Protein AF-A0A7V2P4Y3-F1 (afdb_monomer)

Mean predicted aligned error: 6.08 Å

Secondary structure (DSSP, 8-state):
------STTHHHHHHHHHHHHTTTTS-HHHHHHHHHHHHSTT---HHHHHHHHHHH---

Foldseek 3Di:
DDDPPDLPCPLVVLVVCCVVPNCVSDDQLSVQQNVVCVVDPPDRCSVVSVVCCVVVVDD

Solvent-accessible surface area (backbone atoms only — not comparable to full-atom values): 3657 Å² total; per-residue (Å²): 128,85,77,80,82,52,79,76,61,42,69,56,53,52,51,52,45,40,75,74,48,47,68,84,74,48,54,74,43,56,51,44,19,52,58,46,44,75,79,36,83,95,56,89,34,60,69,58,17,48,50,47,43,71,72,64,72,66,134

Nearest PDB structures (foldseek):
  3j9u-assembly1_C  TM=7.039E-01  e=9.089E+00  Saccharomyces cerevisiae
  1jeq-assembly1_A  TM=3.893E-01  e=7.581E+00  Homo sapiens

Structure (mmCIF, N/CA/C/O backbone):
data_AF-A0A7V2P4Y3-F1
#
_entry.id   AF-A0A7V2P4Y3-F1
#
loop_
_atom_site.group_PDB
_atom_site.id
_atom_site.type_symbol
_atom_site.label_atom_id
_atom_site.label_alt_id
_atom_site.label_comp_id
_atom_site.label_asym_id
_atom_site.label_entity_id
_atom_site.label_seq_id
_atom_site.pdbx_PDB_ins_code
_atom_site.Cartn_x
_atom_site.Cartn_y
_atom_site.Cartn_z
_atom_site.occupancy
_atom_site.B_iso_or_equiv
_atom_site.auth_seq_id
_atom_site.auth_comp_id
_atom_site.auth_asym_id
_atom_site.auth_atom_id
_atom_site.pdbx_PDB_model_num
ATOM 1 N N . MET A 1 1 ? 15.428 3.658 7.544 1.00 47.81 1 MET A N 1
ATOM 2 C CA . MET A 1 1 ? 15.629 2.952 6.260 1.00 47.81 1 MET A CA 1
ATOM 3 C C . MET A 1 1 ? 15.504 3.986 5.159 1.00 47.81 1 MET A C 1
ATOM 5 O O . MET A 1 1 ? 14.539 4.743 5.227 1.00 47.81 1 MET A O 1
ATOM 9 N N . PRO A 1 2 ? 16.500 4.141 4.269 1.00 44.31 2 PRO A N 1
ATOM 10 C CA . PRO A 1 2 ? 16.566 5.300 3.391 1.00 44.31 2 PRO A CA 1
ATOM 11 C C . PRO A 1 2 ? 15.344 5.278 2.475 1.00 44.31 2 PRO A C 1
ATOM 13 O O . PRO A 1 2 ? 15.040 4.261 1.851 1.00 44.31 2 PRO A O 1
ATOM 16 N N . ALA A 1 3 ? 14.596 6.379 2.487 1.00 52.09 3 ALA A N 1
ATOM 17 C CA . ALA A 1 3 ? 13.464 6.574 1.608 1.00 52.09 3 ALA A CA 1
ATOM 18 C C . ALA A 1 3 ? 13.994 6.523 0.176 1.00 52.09 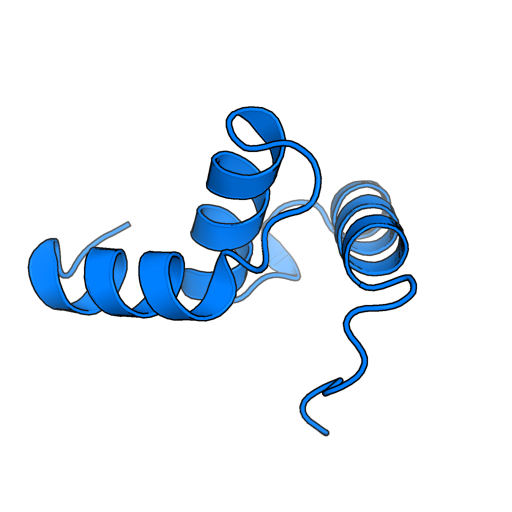3 ALA A C 1
ATOM 20 O O . ALA A 1 3 ? 14.779 7.366 -0.242 1.00 52.09 3 ALA A O 1
ATOM 21 N N . ASP A 1 4 ? 13.609 5.483 -0.545 1.00 55.94 4 ASP A N 1
ATOM 22 C CA . ASP A 1 4 ? 13.960 5.314 -1.942 1.00 55.94 4 ASP A CA 1
ATOM 23 C C . ASP A 1 4 ? 13.180 6.359 -2.757 1.00 55.94 4 ASP A C 1
ATOM 25 O O . ASP A 1 4 ? 11.999 6.193 -3.066 1.00 55.94 4 ASP A O 1
ATOM 29 N N . GLU A 1 5 ? 13.816 7.511 -2.963 1.00 57.91 5 GLU A N 1
ATOM 30 C CA . GLU A 1 5 ? 13.247 8.731 -3.551 1.00 57.91 5 GLU A CA 1
ATOM 31 C C . GLU A 1 5 ? 13.183 8.693 -5.085 1.00 57.91 5 GLU A C 1
ATOM 33 O O . GLU A 1 5 ? 12.673 9.620 -5.718 1.00 57.91 5 GLU A O 1
ATOM 38 N N . THR A 1 6 ? 13.646 7.608 -5.713 1.00 63.22 6 THR A N 1
ATOM 39 C CA . THR A 1 6 ? 13.647 7.490 -7.173 1.00 63.22 6 THR A CA 1
ATOM 40 C C . THR A 1 6 ? 12.377 6.801 -7.675 1.00 63.22 6 THR A C 1
ATOM 42 O O . THR A 1 6 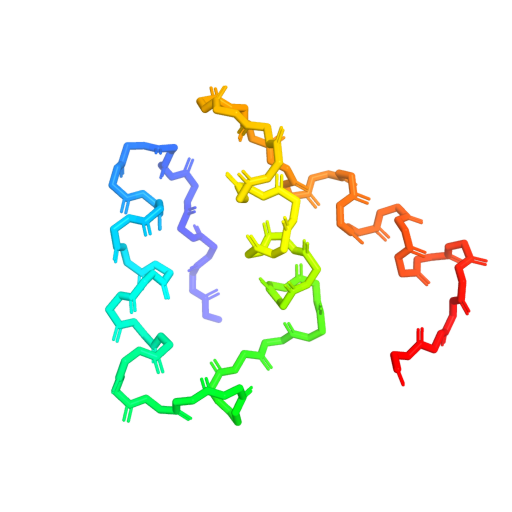? 12.142 5.615 -7.441 1.00 63.22 6 THR A O 1
ATOM 45 N N . LYS A 1 7 ? 11.543 7.546 -8.420 1.00 65.38 7 LYS A N 1
ATOM 46 C CA . LYS A 1 7 ? 10.333 7.016 -9.091 1.00 65.38 7 LYS A CA 1
ATOM 47 C C . LYS A 1 7 ? 10.660 5.868 -10.050 1.00 65.38 7 LYS A C 1
ATOM 49 O O . LYS A 1 7 ? 9.829 4.991 -10.299 1.00 65.38 7 LYS A O 1
ATOM 54 N N . GLU A 1 8 ? 11.872 5.876 -10.595 1.00 69.56 8 GLU A N 1
ATOM 55 C CA . GLU A 1 8 ? 12.347 4.882 -11.542 1.00 69.56 8 GLU A CA 1
ATOM 56 C C . GLU A 1 8 ? 12.645 3.549 -10.839 1.00 69.56 8 GLU A C 1
ATOM 58 O O . GLU A 1 8 ? 13.369 3.458 -9.847 1.00 69.56 8 GLU A O 1
ATOM 63 N N . GLY A 1 9 ? 11.992 2.488 -11.310 1.00 77.69 9 GLY A N 1
ATOM 64 C CA . GLY A 1 9 ? 12.098 1.153 -10.721 1.00 77.69 9 GLY A CA 1
ATOM 65 C C . GLY A 1 9 ? 11.347 0.949 -9.398 1.00 77.69 9 GLY A C 1
ATOM 66 O O . GLY A 1 9 ? 11.280 -0.190 -8.945 1.00 77.69 9 GLY A O 1
ATOM 67 N N . HIS A 1 10 ? 10.717 1.976 -8.814 1.00 80.94 10 HIS A N 1
ATOM 68 C CA . HIS A 1 10 ? 9.966 1.853 -7.555 1.00 80.94 10 HIS A CA 1
ATOM 69 C C . HIS A 1 10 ? 8.904 0.743 -7.619 1.00 80.94 10 HIS A C 1
ATOM 71 O O . HIS A 1 10 ? 8.894 -0.169 -6.797 1.00 80.94 10 HIS A O 1
ATOM 77 N N . ARG A 1 11 ? 8.088 0.731 -8.684 1.00 80.25 11 ARG A N 1
ATOM 78 C CA . ARG A 1 11 ? 7.078 -0.317 -8.924 1.00 80.25 11 ARG A CA 1
ATOM 79 C C . ARG A 1 11 ? 7.691 -1.718 -9.017 1.00 80.25 11 ARG A C 1
ATOM 81 O O . ARG A 1 11 ? 7.091 -2.680 -8.546 1.00 80.25 11 ARG A O 1
ATOM 88 N N . LYS A 1 12 ? 8.863 -1.840 -9.648 1.00 84.12 12 LYS A N 1
ATOM 89 C CA . LYS A 1 12 ? 9.566 -3.121 -9.789 1.00 84.12 12 LYS A CA 1
ATOM 90 C C . LYS A 1 12 ? 9.996 -3.632 -8.413 1.00 84.12 12 LYS A C 1
ATOM 92 O O . LYS A 1 12 ? 9.674 -4.765 -8.080 1.00 84.12 12 LYS A O 1
ATOM 97 N N . ARG A 1 13 ? 10.599 -2.765 -7.594 1.00 85.62 13 ARG A N 1
ATOM 98 C CA . ARG A 1 13 ? 11.031 -3.085 -6.225 1.00 85.62 13 ARG A CA 1
ATOM 99 C C . ARG A 1 13 ? 9.855 -3.434 -5.311 1.00 85.62 13 ARG A C 1
ATOM 101 O O . ARG A 1 13 ? 9.944 -4.395 -4.555 1.00 85.62 13 A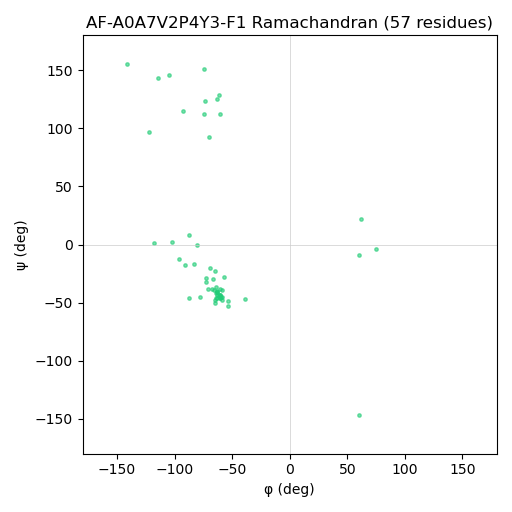RG A O 1
ATOM 108 N N . LEU A 1 14 ? 8.738 -2.710 -5.421 1.00 84.44 14 LEU A N 1
ATOM 109 C CA . LEU A 1 14 ? 7.510 -3.027 -4.685 1.00 84.44 14 LEU A CA 1
ATOM 110 C C . LEU A 1 14 ? 6.989 -4.419 -5.057 1.00 84.44 14 LEU A C 1
ATOM 112 O O . LEU A 1 14 ? 6.681 -5.228 -4.189 1.00 84.44 14 LEU A O 1
ATOM 116 N N . ARG A 1 15 ? 6.942 -4.730 -6.356 1.00 85.06 15 ARG A N 1
ATOM 117 C CA . ARG A 1 15 ? 6.514 -6.049 -6.829 1.00 85.06 15 ARG A CA 1
ATOM 118 C C . ARG A 1 15 ? 7.451 -7.160 -6.355 1.00 85.06 15 ARG A C 1
ATOM 120 O O . ARG A 1 15 ? 6.969 -8.189 -5.902 1.00 85.06 15 ARG A O 1
ATOM 127 N N . GLU A 1 16 ? 8.762 -6.969 -6.460 1.00 88.62 16 GLU A N 1
ATOM 128 C CA . GLU A 1 16 ? 9.760 -7.946 -6.004 1.00 88.62 16 GLU A CA 1
ATOM 129 C C . GLU A 1 16 ? 9.641 -8.206 -4.501 1.00 88.62 16 GLU A C 1
ATOM 131 O O . GLU A 1 16 ? 9.628 -9.361 -4.080 1.00 88.62 16 GLU A O 1
ATOM 136 N N . ARG A 1 17 ? 9.460 -7.152 -3.697 1.00 87.75 17 ARG A N 1
ATOM 137 C CA . ARG A 1 17 ? 9.252 -7.286 -2.253 1.00 87.75 17 ARG A CA 1
ATOM 138 C C . ARG A 1 17 ? 7.972 -8.052 -1.931 1.00 87.75 17 ARG A C 1
ATOM 140 O O . ARG A 1 17 ? 8.014 -8.936 -1.084 1.00 87.75 17 ARG A O 1
ATOM 147 N N . PHE A 1 18 ? 6.872 -7.761 -2.628 1.00 88.06 18 PHE A N 1
ATOM 148 C CA . PHE A 1 18 ? 5.610 -8.488 -2.453 1.00 88.06 18 PHE A CA 1
ATOM 149 C C . PHE A 1 18 ? 5.763 -9.976 -2.784 1.00 88.06 18 PHE A C 1
ATOM 151 O O . PHE A 1 18 ? 5.290 -10.826 -2.038 1.00 88.06 18 PHE A O 1
ATOM 158 N N . LEU A 1 19 ? 6.464 -10.302 -3.873 1.00 88.81 19 LEU A N 1
ATOM 159 C CA . LEU A 1 19 ? 6.712 -11.691 -4.267 1.00 88.81 19 LEU A CA 1
ATOM 160 C C . LEU A 1 19 ? 7.624 -12.440 -3.284 1.00 88.81 19 LEU A C 1
ATOM 162 O O . LEU A 1 19 ? 7.501 -13.654 -3.169 1.00 88.81 19 LEU A O 1
ATOM 166 N N . TYR A 1 20 ? 8.531 -11.738 -2.600 1.00 89.50 20 TYR A N 1
ATOM 167 C CA . TYR A 1 20 ? 9.486 -12.344 -1.669 1.00 89.50 20 TYR A CA 1
ATOM 168 C C . TYR A 1 20 ? 8.947 -12.481 -0.237 1.00 89.50 20 TYR A C 1
ATOM 170 O O . TYR A 1 20 ? 9.112 -13.528 0.379 1.00 89.50 20 TYR A O 1
ATOM 178 N N . ALA A 1 21 ? 8.327 -11.428 0.301 1.00 88.75 21 ALA A N 1
ATOM 179 C CA . ALA A 1 21 ? 7.952 -11.327 1.715 1.00 88.75 21 ALA A CA 1
ATOM 180 C C . ALA A 1 21 ? 6.436 -11.215 1.953 1.00 88.75 21 ALA A C 1
ATOM 182 O O . ALA A 1 21 ? 6.011 -11.064 3.095 1.00 88.75 21 ALA A O 1
ATOM 183 N N . GLY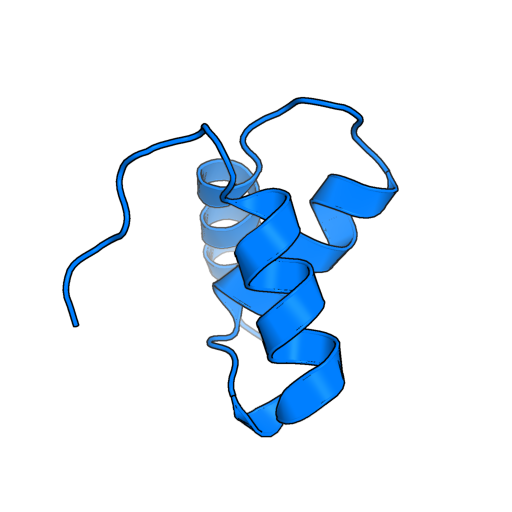 A 1 22 ? 5.611 -11.245 0.901 1.00 87.50 22 GLY A N 1
ATOM 184 C CA . GLY A 1 22 ? 4.182 -10.969 1.030 1.00 87.50 22 GLY A CA 1
ATOM 185 C C . GLY A 1 22 ? 3.923 -9.561 1.576 1.00 87.50 22 GLY A C 1
ATOM 186 O O . GLY A 1 22 ? 4.676 -8.628 1.292 1.00 87.50 22 GLY A O 1
ATOM 187 N N . LEU A 1 23 ? 2.848 -9.402 2.352 1.00 88.25 23 LEU A N 1
ATOM 188 C CA . LEU A 1 23 ? 2.500 -8.126 2.990 1.00 88.25 23 LEU A CA 1
ATOM 189 C C . LEU A 1 23 ? 3.250 -7.883 4.308 1.00 88.25 23 LEU A C 1
ATOM 191 O O . LEU A 1 23 ? 3.359 -6.737 4.725 1.00 88.25 23 LEU A O 1
ATOM 195 N N . ASP A 1 24 ? 3.839 -8.915 4.916 1.00 87.50 24 ASP A N 1
ATOM 196 C CA . ASP A 1 24 ? 4.562 -8.794 6.192 1.00 87.50 24 ASP A CA 1
ATOM 197 C C . ASP A 1 24 ? 5.817 -7.910 6.075 1.00 87.50 24 ASP A C 1
ATOM 199 O O . ASP A 1 24 ? 6.291 -7.336 7.054 1.00 87.50 24 ASP A O 1
ATOM 203 N N . GLY A 1 25 ? 6.358 -7.772 4.860 1.00 83.38 25 GLY A N 1
ATOM 204 C CA . GLY A 1 25 ? 7.490 -6.895 4.550 1.00 83.38 25 GLY A CA 1
ATOM 205 C C . GLY A 1 25 ? 7.118 -5.449 4.202 1.00 83.38 25 GLY A C 1
ATOM 206 O O . GLY A 1 25 ? 7.986 -4.715 3.720 1.00 83.38 25 GLY A O 1
ATOM 207 N N . PHE A 1 26 ? 5.852 -5.051 4.358 1.00 88.75 26 PHE A N 1
ATOM 208 C CA . PHE A 1 26 ? 5.345 -3.741 3.948 1.00 88.75 26 PHE A CA 1
ATOM 209 C C . PHE A 1 26 ? 4.910 -2.910 5.147 1.00 88.75 26 PHE A C 1
ATOM 211 O O . PHE A 1 26 ? 4.297 -3.402 6.089 1.00 88.75 26 PHE A O 1
ATOM 218 N N . HIS A 1 27 ? 5.149 -1.605 5.067 1.00 88.19 27 HIS A N 1
ATOM 219 C CA . HIS A 1 27 ? 4.376 -0.664 5.859 1.00 88.19 27 HIS A CA 1
ATOM 220 C C . HIS A 1 27 ? 2.970 -0.501 5.277 1.00 88.19 27 HIS A C 1
ATOM 222 O O . HIS A 1 27 ? 2.787 -0.521 4.061 1.00 88.19 27 HIS A O 1
ATOM 228 N N . ASP A 1 28 ? 2.005 -0.195 6.138 1.00 88.56 28 ASP A N 1
ATOM 229 C CA . ASP A 1 28 ? 0.622 0.145 5.798 1.00 88.56 28 ASP A CA 1
ATOM 230 C C . ASP A 1 28 ? 0.480 1.019 4.540 1.00 88.56 28 ASP A C 1
ATOM 232 O O . ASP A 1 28 ? -0.309 0.742 3.634 1.00 88.56 28 ASP A O 1
ATOM 236 N N . TYR A 1 29 ? 1.291 2.078 4.437 1.00 88.56 29 TYR A N 1
ATOM 237 C CA . TYR A 1 29 ? 1.208 3.005 3.305 1.00 88.56 29 TYR A CA 1
ATOM 238 C C . TYR A 1 29 ? 1.755 2.396 2.014 1.00 88.56 29 TYR A C 1
ATOM 240 O O . TYR A 1 29 ? 1.287 2.758 0.942 1.00 88.56 29 TYR A O 1
ATOM 248 N N . GLU A 1 30 ? 2.716 1.475 2.096 1.00 87.75 30 GLU A N 1
ATOM 249 C CA . GLU A 1 30 ? 3.260 0.767 0.937 1.00 87.75 30 GLU A CA 1
ATOM 250 C C . GLU A 1 30 ? 2.241 -0.249 0.402 1.00 87.75 30 GLU A C 1
ATOM 252 O O . GLU A 1 30 ? 2.167 -0.459 -0.807 1.00 87.75 30 GLU A O 1
ATOM 257 N N . VAL A 1 31 ? 1.417 -0.843 1.275 1.00 89.56 31 VAL A N 1
ATOM 258 C CA . VAL A 1 31 ? 0.308 -1.724 0.870 1.00 89.56 31 VAL A CA 1
ATOM 259 C C . VAL A 1 31 ? -0.739 -0.930 0.093 1.00 89.56 31 VAL A C 1
ATOM 261 O O . VAL A 1 31 ? -1.116 -1.303 -1.018 1.00 89.56 31 VAL A O 1
ATOM 264 N N . VAL A 1 32 ? -1.173 0.209 0.635 1.00 90.31 32 VAL A N 1
ATOM 265 C CA . VAL A 1 32 ? -2.130 1.088 -0.053 1.00 90.31 32 VAL A CA 1
ATOM 266 C C . VAL A 1 32 ? -1.528 1.639 -1.350 1.00 90.31 32 VAL A C 1
ATOM 268 O O . VAL A 1 32 ? -2.207 1.688 -2.374 1.00 90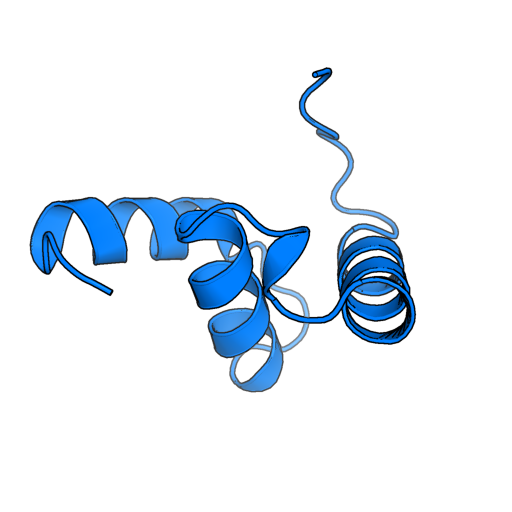.31 32 VAL A O 1
ATOM 271 N N . GLU A 1 33 ? -0.245 2.000 -1.351 1.00 89.75 33 GLU A N 1
ATOM 272 C CA . GLU A 1 33 ? 0.476 2.422 -2.553 1.00 89.75 33 GLU A CA 1
ATO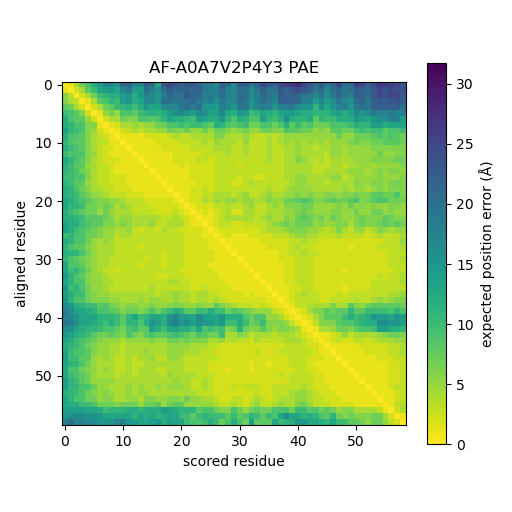M 273 C C . GLU A 1 33 ? 0.500 1.318 -3.617 1.00 89.75 33 GLU A C 1
ATOM 275 O O . GLU A 1 33 ? 0.165 1.590 -4.772 1.00 89.75 33 GL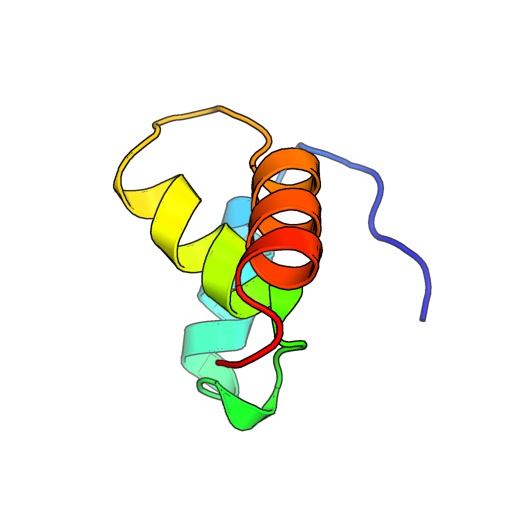U A O 1
ATOM 280 N N . LEU A 1 34 ? 0.795 0.066 -3.244 1.00 88.25 34 LEU A N 1
ATOM 281 C CA . LEU A 1 34 ? 0.732 -1.083 -4.150 1.00 88.25 34 LEU A CA 1
ATOM 282 C C . LEU A 1 34 ? -0.646 -1.173 -4.813 1.00 88.25 34 LEU A C 1
ATOM 284 O O . LEU A 1 34 ? -0.723 -1.183 -6.042 1.00 88.25 34 LEU A O 1
ATOM 288 N N . LEU A 1 35 ? -1.722 -1.162 -4.021 1.00 89.12 35 LEU A N 1
ATOM 289 C CA . LEU A 1 35 ? -3.100 -1.254 -4.513 1.00 89.12 35 LEU A CA 1
ATOM 290 C C . LEU A 1 35 ? -3.449 -0.108 -5.473 1.00 89.12 35 LEU A C 1
ATOM 292 O O . LEU A 1 35 ? -3.989 -0.342 -6.557 1.00 89.12 35 LEU A O 1
ATOM 296 N N . LEU A 1 36 ? -3.084 1.128 -5.126 1.00 88.88 36 LEU A N 1
ATOM 297 C CA . LEU A 1 36 ? -3.320 2.295 -5.979 1.00 88.88 36 LEU A CA 1
ATOM 298 C C . LEU A 1 36 ? -2.551 2.203 -7.303 1.00 88.88 36 LEU A C 1
ATOM 300 O O . LEU A 1 36 ? -3.086 2.562 -8.355 1.00 88.88 36 LEU A O 1
ATOM 304 N N . THR A 1 37 ? -1.328 1.664 -7.296 1.00 85.81 37 THR A N 1
ATOM 305 C CA . THR A 1 37 ? -0.538 1.512 -8.527 1.00 85.81 37 THR A CA 1
ATOM 306 C C . THR A 1 37 ? -1.103 0.470 -9.496 1.00 85.81 37 THR A C 1
ATOM 308 O O . THR A 1 37 ? -0.778 0.539 -10.689 1.00 85.81 37 THR A O 1
ATOM 311 N N . LEU A 1 38 ? -1.944 -0.465 -9.028 1.00 85.12 38 LEU A N 1
ATOM 312 C CA . LEU A 1 38 ? -2.666 -1.419 -9.882 1.00 85.12 38 LEU A CA 1
ATOM 313 C C . LEU A 1 38 ? -3.772 -0.724 -10.688 1.00 85.12 38 LEU A C 1
ATOM 315 O O . LEU A 1 38 ? -3.951 -1.033 -11.863 1.00 85.12 38 LEU A O 1
ATOM 319 N N . GLY A 1 39 ? -4.472 0.241 -10.080 1.00 84.38 39 GLY A N 1
ATOM 320 C CA . GLY A 1 39 ? -5.546 1.008 -10.724 1.00 84.38 39 GLY A CA 1
ATOM 321 C C . GLY A 1 39 ? -5.097 2.299 -11.423 1.00 84.38 39 GLY A C 1
ATOM 322 O O . GLY A 1 39 ? -5.834 2.833 -12.246 1.00 84.38 39 GLY A O 1
ATOM 323 N N . SER A 1 40 ? -3.901 2.818 -11.120 1.00 78.56 40 SER A N 1
ATOM 324 C CA . SER A 1 40 ? -3.340 4.039 -11.723 1.00 78.56 40 SER A CA 1
ATOM 325 C C . SER A 1 40 ? -1.986 3.774 -12.401 1.00 78.56 40 SER A C 1
ATOM 327 O O . SER A 1 40 ? -0.929 3.792 -11.754 1.00 78.56 40 SER A O 1
ATOM 329 N N . PRO A 1 41 ? -1.967 3.550 -13.729 1.00 71.38 41 PRO A N 1
ATOM 330 C CA . PRO A 1 41 ? -0.732 3.358 -14.480 1.00 71.38 41 PRO A CA 1
ATOM 331 C C . PRO A 1 41 ? 0.173 4.600 -14.398 1.00 71.38 41 PRO A C 1
ATOM 333 O O . PRO A 1 41 ? -0.250 5.711 -14.703 1.00 71.38 41 PRO A O 1
ATOM 336 N N . ARG A 1 42 ? 1.448 4.397 -14.029 1.00 67.81 42 ARG A N 1
ATOM 337 C CA . ARG A 1 42 ? 2.543 5.397 -14.095 1.00 67.81 42 ARG A CA 1
ATOM 338 C C . ARG A 1 42 ? 2.388 6.670 -13.237 1.00 67.81 42 ARG A C 1
ATOM 340 O O . ARG A 1 42 ? 3.054 7.663 -13.520 1.00 67.81 42 ARG A O 1
ATOM 347 N N . ARG A 1 43 ? 1.575 6.653 -12.176 1.00 72.50 43 ARG A N 1
ATOM 348 C CA . ARG A 1 43 ? 1.530 7.739 -11.178 1.00 72.50 43 ARG A CA 1
ATOM 349 C C . ARG A 1 43 ? 2.232 7.336 -9.884 1.00 72.50 43 ARG A C 1
ATOM 351 O O . ARG A 1 43 ? 2.232 6.167 -9.513 1.00 72.50 43 ARG A O 1
ATOM 358 N N . ASP A 1 44 ? 2.855 8.322 -9.247 1.00 80.50 44 ASP A N 1
ATOM 359 C CA . ASP A 1 44 ? 3.362 8.223 -7.880 1.00 80.50 44 ASP A CA 1
ATOM 360 C C . ASP A 1 44 ? 2.156 8.281 -6.933 1.00 80.50 44 ASP A C 1
ATOM 362 O O . ASP A 1 44 ? 1.451 9.292 -6.882 1.00 80.50 44 ASP A O 1
ATOM 366 N N . CYS A 1 45 ? 1.882 7.166 -6.257 1.00 86.75 45 CYS A N 1
ATOM 367 C CA . CYS A 1 45 ? 0.718 7.008 -5.389 1.00 86.75 45 CYS A CA 1
ATOM 368 C C . CYS A 1 45 ? 1.074 7.142 -3.903 1.00 86.75 45 CYS A C 1
ATOM 370 O O . CYS A 1 45 ? 0.178 7.059 -3.064 1.00 86.75 45 CYS A O 1
ATOM 372 N N . LYS A 1 46 ? 2.339 7.419 -3.560 1.00 85.94 46 LYS A N 1
ATOM 373 C CA . LYS A 1 46 ? 2.819 7.500 -2.175 1.00 85.94 46 LYS A CA 1
ATOM 374 C C . LYS A 1 46 ? 2.073 8.544 -1.358 1.00 85.94 46 LYS A C 1
ATOM 376 O O . LYS A 1 46 ? 1.655 8.294 -0.227 1.00 85.94 46 LYS A O 1
ATOM 381 N N . ALA A 1 47 ? 1.884 9.731 -1.937 1.00 88.44 47 ALA A N 1
ATOM 382 C CA . ALA A 1 47 ? 1.159 10.820 -1.287 1.00 88.44 47 ALA A CA 1
ATOM 383 C C . ALA A 1 47 ? -0.314 10.453 -1.044 1.00 88.44 47 ALA A C 1
ATOM 385 O O . ALA A 1 47 ? -0.844 10.694 0.038 1.00 88.44 47 ALA A O 1
ATOM 386 N N . GLN A 1 48 ? -0.952 9.814 -2.027 1.00 89.31 48 GLN A N 1
ATOM 387 C CA . GLN A 1 48 ? -2.346 9.379 -1.929 1.00 89.31 48 GLN A CA 1
ATOM 388 C C . GLN A 1 48 ? -2.516 8.262 -0.896 1.00 89.31 48 GLN A C 1
ATOM 390 O O . GLN A 1 48 ? -3.481 8.281 -0.139 1.00 89.31 48 GLN A O 1
ATOM 395 N N . ALA A 1 49 ? -1.563 7.333 -0.818 1.00 90.75 49 ALA A N 1
ATOM 396 C CA . ALA A 1 49 ? -1.565 6.257 0.163 1.00 90.75 49 ALA A CA 1
ATOM 397 C C . ALA A 1 49 ? -1.452 6.784 1.599 1.00 90.75 49 ALA A C 1
ATOM 399 O O . ALA A 1 49 ? -2.238 6.407 2.467 1.00 90.75 49 ALA A O 1
ATOM 400 N N . LYS A 1 50 ? -0.528 7.722 1.844 1.00 90.00 50 LYS A N 1
ATOM 401 C CA . LYS A 1 50 ? -0.400 8.381 3.152 1.00 90.00 50 LYS A CA 1
ATOM 402 C C . LYS A 1 50 ? -1.661 9.154 3.535 1.00 90.00 50 LYS A C 1
ATOM 404 O O . LYS A 1 50 ? -2.102 9.071 4.679 1.00 90.00 50 LYS A O 1
ATOM 409 N N . GLU A 1 51 ? -2.249 9.885 2.589 1.00 92.69 51 GLU A N 1
ATOM 410 C CA . GLU A 1 51 ? -3.486 10.630 2.837 1.00 92.69 51 GLU A CA 1
ATOM 411 C C . 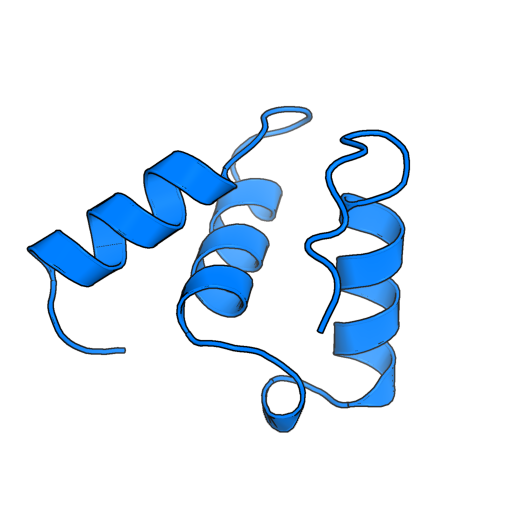GLU A 1 51 ? -4.671 9.699 3.115 1.00 92.69 51 GLU A C 1
ATOM 413 O O . GLU A 1 51 ? -5.460 9.964 4.022 1.00 92.69 51 GLU A O 1
ATOM 418 N N . ALA A 1 52 ? -4.769 8.576 2.398 1.00 90.31 52 ALA A N 1
ATOM 419 C CA . ALA A 1 52 ? -5.782 7.561 2.653 1.00 90.31 52 ALA A CA 1
ATOM 420 C C . ALA A 1 52 ? -5.664 7.018 4.084 1.00 90.31 52 ALA A C 1
ATOM 422 O O . ALA A 1 52 ? -6.649 7.029 4.817 1.00 90.31 52 ALA A O 1
ATOM 423 N N . LEU A 1 53 ? -4.464 6.652 4.538 1.00 91.00 53 LEU A N 1
ATOM 424 C CA . LEU A 1 53 ? -4.276 6.190 5.917 1.00 91.00 53 LEU A CA 1
ATOM 425 C C . LEU A 1 53 ? -4.599 7.258 6.954 1.00 91.00 53 LEU A C 1
ATOM 427 O O . LEU A 1 53 ? -5.248 6.969 7.954 1.00 91.00 53 LEU A O 1
ATOM 431 N N . ARG A 1 54 ? -4.210 8.512 6.710 1.00 92.00 54 ARG A N 1
ATOM 432 C CA . ARG A 1 54 ? -4.552 9.623 7.606 1.00 92.00 54 ARG A CA 1
ATOM 433 C C . ARG A 1 54 ? -6.068 9.802 7.729 1.00 92.00 54 ARG A C 1
ATOM 435 O O . ARG A 1 54 ? -6.571 10.117 8.807 1.00 92.00 54 ARG A O 1
ATOM 442 N N . ARG A 1 55 ? -6.793 9.613 6.624 1.00 93.31 55 ARG A N 1
ATOM 443 C CA . ARG A 1 55 ? -8.247 9.779 6.551 1.00 93.31 55 ARG A CA 1
ATOM 444 C C . ARG A 1 55 ? -9.010 8.596 7.145 1.00 93.31 55 ARG A C 1
ATOM 446 O O . ARG A 1 55 ? -9.964 8.821 7.885 1.00 93.31 55 ARG A O 1
ATOM 453 N N . PHE A 1 56 ? -8.609 7.370 6.820 1.00 92.00 56 PHE A N 1
ATOM 454 C CA . PHE A 1 56 ? -9.332 6.143 7.170 1.00 92.00 56 PHE A CA 1
ATOM 455 C C . PHE A 1 56 ? -8.808 5.460 8.445 1.00 92.00 56 PHE A C 1
ATOM 457 O O . PHE A 1 56 ? -9.512 4.632 9.016 1.00 92.00 56 PHE A O 1
ATOM 464 N N . LYS A 1 57 ? -7.634 5.877 8.946 1.00 83.88 57 LYS A N 1
ATOM 465 C CA . LYS A 1 57 ? -7.029 5.579 10.264 1.00 83.88 57 LYS A CA 1
ATOM 466 C C . LYS 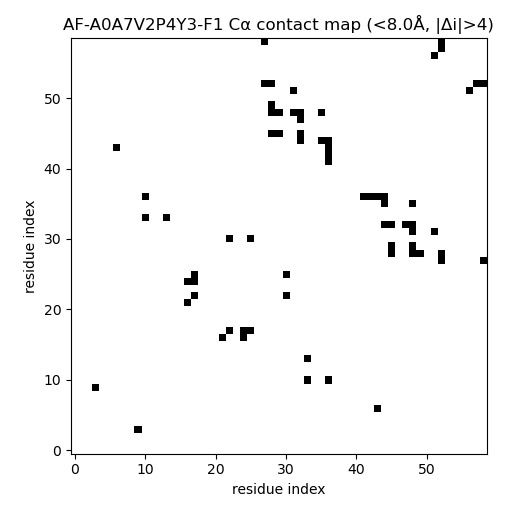A 1 57 ? -6.746 4.110 10.595 1.00 83.88 57 LYS A C 1
ATOM 468 O O . LYS A 1 57 ? -6.118 3.847 11.614 1.00 83.88 57 LYS A O 1
ATOM 473 N N . THR A 1 58 ? -7.210 3.180 9.776 1.00 78.69 58 THR A N 1
ATOM 474 C CA . THR A 1 58 ? -7.095 1.732 9.961 1.00 78.69 58 THR A CA 1
ATOM 475 C C . THR A 1 58 ? -6.837 1.081 8.610 1.00 78.69 58 THR A C 1
ATOM 477 O O . THR A 1 58 ? -7.166 1.672 7.573 1.00 78.69 58 THR A O 1
ATOM 480 N N . LEU A 1 59 ? -6.226 -0.102 8.647 1.00 68.38 59 LEU A N 1
ATOM 481 C CA . LEU A 1 59 ? -6.009 -0.984 7.505 1.00 68.38 59 LEU A CA 1
ATOM 482 C C . LEU A 1 59 ? -6.819 -2.263 7.677 1.00 68.38 59 LEU A C 1
ATOM 484 O O . LEU A 1 59 ? -6.913 -2.725 8.838 1.00 68.38 59 LEU A O 1
#

Radius of gyration: 11.16 Å; Cα contacts (8 Å, |Δi|>4): 35; chains: 1; bounding box: 26×23×25 Å

pLDDT: mean 81.86, std 11.63, range [44.31, 93.31]

Sequence (59 aa):
MPADETKEGHRKRLRERFLYAGLDGFHDYEVVELLLTLGSPRRDCKAQAKEALRRFKTL